Protein AF-T0THB2-F1 (afdb_monomer_lite)

Structure (mmCIF, N/CA/C/O backbone):
data_AF-T0THB2-F1
#
_entry.id   AF-T0THB2-F1
#
loop_
_atom_site.group_PDB
_atom_site.id
_atom_site.type_symbol
_atom_site.label_atom_id
_atom_site.label_alt_id
_atom_site.label_comp_id
_atom_site.label_asym_id
_atom_site.label_entity_id
_atom_site.label_seq_id
_atom_site.pdbx_PDB_ins_code
_atom_site.Cartn_x
_atom_site.Cartn_y
_atom_site.Cartn_z
_atom_site.occupancy
_atom_site.B_iso_or_equiv
_atom_site.auth_seq_id
_atom_site.auth_comp_id
_atom_site.auth_asym_id
_atom_site.auth_atom_id
_atom_site.pdbx_PDB_model_num
ATOM 1 N N . MET A 1 1 ? -6.414 -1.621 26.173 1.00 75.31 1 MET A N 1
ATOM 2 C CA . MET A 1 1 ? -6.694 -1.373 24.743 1.00 75.31 1 MET A CA 1
ATOM 3 C C . MET A 1 1 ? -8.089 -1.901 24.482 1.00 75.31 1 MET A C 1
ATOM 5 O O . MET A 1 1 ? -8.337 -3.054 24.818 1.00 75.31 1 MET A O 1
ATOM 9 N N . THR A 1 2 ? -9.027 -1.054 24.062 1.00 95.56 2 THR A N 1
ATOM 10 C CA . THR A 1 2 ? -10.409 -1.499 23.821 1.00 95.56 2 THR A CA 1
ATOM 11 C C . THR A 1 2 ? -10.550 -2.027 22.394 1.00 95.56 2 THR A C 1
ATOM 13 O O . THR A 1 2 ? -9.804 -1.620 21.506 1.00 95.56 2 THR A O 1
ATOM 16 N N . ILE A 1 3 ? -11.544 -2.883 22.141 1.00 96.12 3 ILE A N 1
ATOM 17 C CA . ILE A 1 3 ? -11.853 -3.374 20.783 1.00 96.12 3 ILE A CA 1
ATOM 18 C C . ILE A 1 3 ? -12.077 -2.201 19.811 1.00 96.12 3 ILE A C 1
ATOM 20 O O . ILE A 1 3 ? -11.660 -2.246 18.655 1.00 96.12 3 ILE A O 1
ATOM 24 N N . GLN A 1 4 ? -12.697 -1.120 20.291 1.00 95.88 4 GLN A N 1
ATOM 25 C CA . GLN A 1 4 ? -12.935 0.093 19.509 1.00 95.88 4 GLN A CA 1
ATOM 26 C C . GLN A 1 4 ? -11.627 0.781 19.096 1.00 95.88 4 GLN A C 1
ATOM 28 O O . GLN A 1 4 ? -11.520 1.263 17.966 1.00 95.88 4 GLN A O 1
ATOM 33 N N . ASP A 1 5 ? -10.615 0.792 19.968 1.00 96.69 5 ASP A N 1
ATOM 34 C CA . ASP A 1 5 ? -9.299 1.357 19.650 1.00 96.69 5 ASP A CA 1
ATOM 35 C C . ASP A 1 5 ? -8.586 0.540 18.563 1.00 96.69 5 ASP A C 1
ATOM 37 O O . ASP A 1 5 ? -7.980 1.116 17.659 1.00 96.69 5 ASP A O 1
ATOM 41 N N . ASP A 1 6 ? -8.705 -0.791 18.594 1.00 94.75 6 ASP A N 1
ATOM 42 C CA . ASP A 1 6 ? -8.119 -1.677 17.578 1.00 94.75 6 ASP A CA 1
ATOM 43 C C . ASP A 1 6 ? -8.771 -1.491 16.212 1.00 94.75 6 ASP A C 1
ATOM 45 O O . ASP A 1 6 ? -8.102 -1.498 15.176 1.00 94.75 6 ASP A O 1
ATOM 49 N N . ILE A 1 7 ? -10.096 -1.342 16.184 1.00 95.56 7 ILE A N 1
ATOM 50 C CA . ILE A 1 7 ? -10.847 -1.113 14.946 1.00 95.56 7 ILE A CA 1
ATOM 51 C C . ILE A 1 7 ? -10.432 0.225 14.328 1.00 95.56 7 ILE A C 1
ATOM 53 O O . ILE A 1 7 ? -10.137 0.280 13.133 1.00 95.56 7 ILE A O 1
ATOM 57 N N . LYS A 1 8 ? -10.307 1.283 15.139 1.00 96.56 8 LYS A N 1
ATOM 58 C CA . LYS A 1 8 ? -9.925 2.625 14.669 1.00 96.56 8 LYS A CA 1
ATOM 59 C C . LYS A 1 8 ? -8.535 2.688 14.030 1.00 96.56 8 LYS A C 1
ATOM 61 O O . LYS A 1 8 ? -8.326 3.546 13.169 1.00 96.56 8 LYS A O 1
ATOM 66 N N . LYS A 1 9 ? -7.611 1.795 14.404 1.00 94.62 9 LYS A N 1
ATOM 67 C CA . LYS A 1 9 ? -6.251 1.719 13.833 1.00 94.62 9 LYS A CA 1
ATOM 68 C C . LYS A 1 9 ? -6.202 1.098 12.431 1.00 94.62 9 LYS A C 1
ATOM 70 O O . LYS A 1 9 ? -5.265 1.377 11.688 1.00 94.62 9 LYS A O 1
ATOM 75 N N . ARG A 1 10 ? -7.183 0.275 12.041 1.00 95.31 10 ARG A N 1
ATOM 76 C CA . ARG A 1 10 ? -7.159 -0.453 10.758 1.00 95.31 10 ARG A CA 1
ATOM 77 C C . ARG A 1 10 ? -7.453 0.471 9.571 1.00 95.31 10 ARG A C 1
ATOM 79 O O . ARG A 1 10 ? -8.333 1.332 9.636 1.00 95.31 10 ARG A O 1
ATOM 86 N N . ARG A 1 11 ? -6.734 0.270 8.465 1.00 94.38 11 ARG A N 1
ATOM 87 C CA . ARG A 1 11 ? -6.961 0.937 7.173 1.00 94.38 11 ARG A CA 1
ATOM 88 C C . ARG A 1 11 ? -6.885 -0.106 6.058 1.00 94.38 11 ARG A C 1
ATOM 90 O O . ARG A 1 11 ? -5.816 -0.637 5.791 1.00 94.38 11 ARG A O 1
ATOM 97 N N . THR A 1 12 ? -8.021 -0.391 5.426 1.00 95.25 12 THR A N 1
ATOM 98 C CA . THR A 1 12 ? -8.133 -1.346 4.313 1.00 95.25 12 THR A CA 1
ATOM 99 C C . THR A 1 12 ? -8.369 -0.570 3.030 1.00 95.25 12 THR A C 1
ATOM 101 O O . THR A 1 12 ? -9.338 0.179 2.937 1.00 95.25 12 THR A O 1
ATOM 104 N N . PHE A 1 13 ? -7.487 -0.729 2.048 1.00 95.38 13 PHE A N 1
ATOM 105 C CA . PHE A 1 13 ? -7.578 -0.017 0.778 1.00 95.38 13 PHE A CA 1
ATOM 106 C C . PHE A 1 13 ? -6.966 -0.836 -0.359 1.00 95.38 13 PHE A C 1
ATOM 108 O O . PHE A 1 13 ? -6.268 -1.823 -0.127 1.00 95.38 13 PHE A O 1
ATOM 115 N N . ALA A 1 14 ? -7.237 -0.415 -1.591 1.00 94.00 14 ALA A N 1
ATOM 116 C CA . ALA A 1 14 ? -6.694 -1.013 -2.802 1.00 94.00 14 ALA A CA 1
ATOM 117 C C . ALA A 1 14 ? -6.121 0.076 -3.717 1.00 94.00 14 ALA A C 1
ATOM 119 O O . ALA A 1 14 ? -6.614 1.203 -3.736 1.00 94.00 14 ALA A O 1
ATOM 120 N N . ILE A 1 15 ? -5.097 -0.277 -4.495 1.00 90.62 15 ILE A N 1
ATOM 121 C CA . ILE A 1 15 ? -4.511 0.592 -5.521 1.00 90.62 15 ILE A CA 1
ATOM 122 C C . ILE A 1 15 ? -5.004 0.105 -6.888 1.00 90.62 15 ILE A C 1
ATOM 124 O O . ILE A 1 15 ? -4.600 -0.965 -7.348 1.00 90.62 15 ILE A O 1
ATOM 128 N N . ILE A 1 16 ? -5.863 0.892 -7.542 1.00 92.25 16 ILE A N 1
ATOM 129 C CA . ILE A 1 16 ? -6.363 0.636 -8.901 1.00 92.25 16 ILE A CA 1
ATOM 130 C C . ILE A 1 16 ? -5.781 1.664 -9.870 1.00 92.25 16 ILE A C 1
ATOM 132 O O . ILE A 1 16 ? -5.818 2.864 -9.617 1.00 92.25 16 ILE A O 1
ATOM 136 N N . SER A 1 17 ? -5.196 1.199 -10.972 1.00 91.25 17 SER A N 1
ATOM 137 C CA . SER A 1 17 ? -4.639 2.084 -11.996 1.00 91.25 17 SER A CA 1
ATOM 138 C C . SER A 1 17 ? -4.414 1.360 -13.320 1.00 91.25 17 SER A C 1
ATOM 140 O O . SER A 1 17 ? -4.299 0.125 -13.364 1.00 91.25 17 SER A O 1
ATOM 142 N N . HIS A 1 18 ? -4.300 2.151 -14.389 1.00 91.31 18 HIS A N 1
ATOM 143 C CA . HIS A 1 18 ? -3.959 1.695 -15.737 1.00 91.31 18 HIS A CA 1
ATOM 144 C C . HIS A 1 18 ? -2.686 0.816 -15.731 1.00 91.31 18 HIS A C 1
ATOM 146 O O . HIS A 1 18 ? -1.839 0.959 -14.831 1.00 91.31 18 HIS A O 1
ATOM 152 N N . PRO A 1 19 ? -2.533 -0.152 -16.660 1.00 85.38 19 PRO A N 1
ATOM 153 C CA . PRO A 1 19 ? -1.239 -0.781 -16.928 1.00 85.38 19 PRO A CA 1
ATOM 154 C C . PRO A 1 19 ? -0.116 0.269 -16.958 1.00 85.38 19 PRO A C 1
ATOM 156 O O . PRO A 1 19 ? -0.327 1.400 -17.370 1.00 85.38 19 PRO A O 1
ATOM 159 N N . ASP A 1 20 ? 1.031 -0.061 -16.370 1.00 83.81 20 ASP A N 1
ATOM 160 C CA . ASP A 1 20 ? 2.227 0.803 -16.334 1.00 83.81 20 ASP A CA 1
ATOM 161 C C . ASP A 1 20 ? 2.170 2.113 -15.520 1.00 83.81 20 ASP A C 1
ATOM 163 O O . ASP A 1 20 ? 3.206 2.733 -15.306 1.00 83.81 20 ASP A O 1
ATOM 167 N N . ALA A 1 21 ? 1.039 2.474 -14.903 1.00 88.81 21 ALA A N 1
ATOM 168 C CA . ALA A 1 21 ? 0.922 3.657 -14.028 1.00 88.81 21 ALA A CA 1
ATOM 169 C C . ALA A 1 21 ? 1.688 3.567 -12.680 1.00 88.81 21 ALA A C 1
ATOM 171 O O . ALA A 1 21 ? 1.396 4.301 -11.741 1.00 88.81 21 ALA A O 1
ATOM 172 N N . GLY A 1 22 ? 2.618 2.622 -12.519 1.00 87.31 22 GLY A N 1
ATOM 173 C CA . GLY A 1 22 ? 3.471 2.549 -11.325 1.00 87.31 22 GLY A CA 1
ATOM 174 C C . GLY A 1 22 ? 2.815 1.996 -10.049 1.00 87.31 22 GLY A C 1
ATOM 175 O O . GLY A 1 22 ? 3.403 2.094 -8.976 1.00 87.31 22 GLY A O 1
ATOM 176 N N . LYS A 1 23 ? 1.639 1.349 -10.126 1.00 91.44 23 LYS A N 1
ATOM 177 C CA . LYS A 1 23 ? 0.970 0.720 -8.955 1.00 91.44 23 LYS A CA 1
ATOM 178 C C . LYS A 1 23 ? 1.878 -0.213 -8.148 1.00 91.44 23 LYS A C 1
ATOM 180 O O . LYS A 1 23 ? 1.827 -0.225 -6.922 1.00 91.44 23 LYS A O 1
ATOM 185 N N . THR A 1 24 ? 2.722 -0.985 -8.832 1.00 87.94 24 THR A N 1
ATOM 186 C CA . THR A 1 24 ? 3.696 -1.874 -8.184 1.00 87.94 24 THR A CA 1
ATOM 187 C C . THR A 1 24 ? 4.754 -1.070 -7.420 1.00 87.94 24 THR A C 1
ATOM 189 O O . THR A 1 24 ? 5.049 -1.406 -6.281 1.00 87.94 24 THR A O 1
ATOM 192 N N . THR A 1 25 ? 5.252 0.027 -7.996 1.00 88.75 25 THR A N 1
ATOM 193 C CA . THR A 1 25 ? 6.269 0.898 -7.382 1.00 88.75 25 THR A CA 1
ATOM 194 C C . THR A 1 25 ? 5.761 1.557 -6.101 1.00 88.75 25 THR A C 1
ATOM 196 O O . THR A 1 25 ? 6.449 1.538 -5.086 1.00 88.75 25 THR A O 1
ATOM 199 N N . ILE A 1 26 ? 4.531 2.081 -6.107 1.00 90.50 26 ILE A N 1
ATOM 200 C CA . ILE A 1 26 ? 3.927 2.671 -4.899 1.00 90.50 26 ILE A CA 1
ATOM 201 C C . ILE A 1 26 ? 3.693 1.599 -3.825 1.00 90.50 26 ILE A C 1
ATOM 203 O O . ILE A 1 26 ? 3.915 1.852 -2.644 1.00 90.50 26 ILE A O 1
ATOM 207 N N . THR A 1 27 ? 3.298 0.386 -4.228 1.00 90.69 27 THR A N 1
ATOM 208 C CA . THR A 1 27 ? 3.127 -0.739 -3.291 1.00 90.69 27 THR A CA 1
ATOM 209 C C . THR A 1 27 ? 4.449 -1.097 -2.605 1.00 90.69 27 THR A C 1
ATOM 211 O O . THR A 1 27 ? 4.471 -1.340 -1.403 1.00 90.69 27 THR A O 1
ATOM 214 N N . GLU A 1 28 ? 5.561 -1.092 -3.343 1.00 89.88 28 GLU A N 1
ATOM 215 C CA . GLU A 1 28 ? 6.895 -1.356 -2.788 1.00 89.88 28 GLU A CA 1
ATOM 216 C C . GLU A 1 28 ? 7.327 -0.294 -1.783 1.00 89.88 28 GLU A C 1
ATOM 218 O O . GLU A 1 28 ? 7.797 -0.634 -0.701 1.00 89.88 28 GLU A O 1
ATOM 223 N N . GLN A 1 29 ? 7.128 0.983 -2.109 1.00 89.56 29 GLN A N 1
ATOM 224 C CA . GLN A 1 29 ? 7.450 2.072 -1.190 1.00 89.56 29 GLN A CA 1
ATOM 225 C C . GLN A 1 29 ? 6.616 1.987 0.090 1.00 89.56 29 GLN A C 1
ATOM 227 O O . GLN A 1 29 ? 7.163 2.103 1.183 1.00 89.56 29 GLN A O 1
ATOM 232 N N . LEU A 1 30 ? 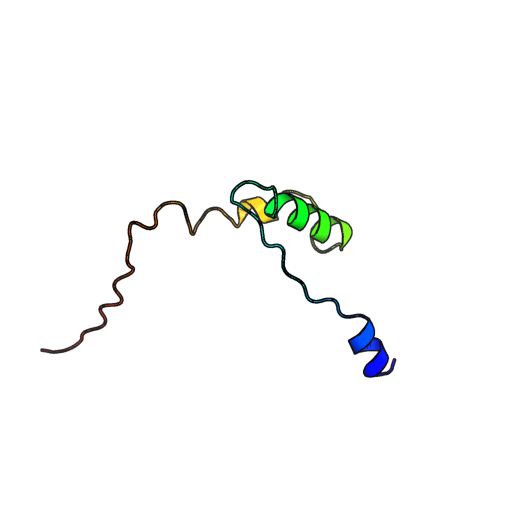5.312 1.724 -0.029 1.00 90.75 30 LEU A N 1
ATOM 233 C CA . LEU A 1 30 ? 4.425 1.577 1.124 1.00 90.75 30 LEU A CA 1
ATOM 234 C C . LEU A 1 30 ? 4.886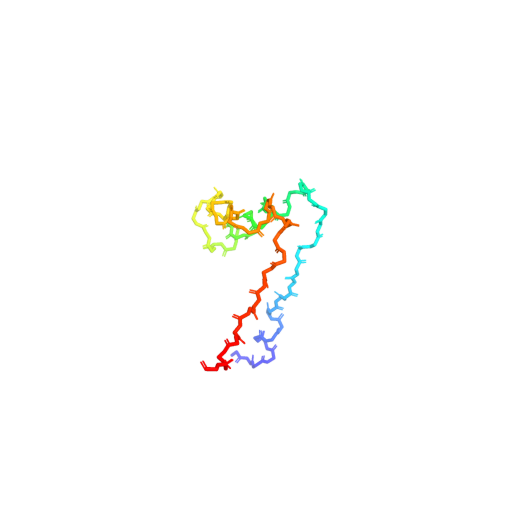 0.452 2.061 1.00 90.75 30 LEU A C 1
ATOM 236 O O . LEU A 1 30 ? 4.941 0.653 3.271 1.00 90.75 30 LEU A O 1
ATOM 240 N N . LEU A 1 31 ? 5.227 -0.717 1.515 1.00 88.56 31 LEU A N 1
ATOM 241 C CA . LEU A 1 31 ? 5.696 -1.853 2.312 1.00 88.56 31 LEU A CA 1
ATOM 242 C C . LEU A 1 31 ? 7.065 -1.589 2.946 1.00 88.56 31 LEU A C 1
ATOM 244 O O . LEU A 1 31 ? 7.306 -2.035 4.064 1.00 88.56 31 LEU A O 1
ATOM 248 N N . TYR A 1 32 ? 7.942 -0.853 2.260 1.00 87.94 32 TYR A N 1
ATOM 249 C CA . TYR A 1 32 ? 9.240 -0.458 2.804 1.00 87.94 32 TYR A CA 1
ATOM 250 C C . TYR A 1 32 ? 9.074 0.501 3.990 1.00 87.94 32 TYR A C 1
ATOM 252 O O . TYR A 1 32 ? 9.609 0.251 5.067 1.00 87.94 32 TYR A O 1
ATOM 260 N N . PHE A 1 33 ? 8.256 1.550 3.840 1.00 87.69 33 PHE A N 1
ATOM 261 C CA . PHE A 1 33 ? 7.947 2.470 4.942 1.00 87.69 33 PHE A CA 1
ATOM 262 C C . PHE A 1 33 ? 7.151 1.804 6.072 1.00 87.69 33 PHE A C 1
ATOM 264 O O . PHE A 1 33 ? 7.293 2.191 7.229 1.00 87.69 33 PHE A O 1
ATOM 271 N N . GLY A 1 34 ? 6.335 0.797 5.753 1.00 86.38 34 GLY A N 1
ATOM 272 C CA . GLY A 1 34 ? 5.607 -0.017 6.726 1.00 86.38 34 GLY A CA 1
ATOM 273 C C . GLY A 1 34 ? 6.471 -1.040 7.470 1.00 86.38 34 GLY A C 1
ATOM 274 O O . GLY A 1 34 ? 5.964 -1.688 8.378 1.00 86.38 34 GLY A O 1
ATOM 275 N N . GLY A 1 35 ? 7.749 -1.198 7.103 1.00 84.75 35 GLY A N 1
ATOM 276 C CA . GLY A 1 35 ? 8.658 -2.179 7.705 1.00 84.75 35 GLY A CA 1
ATOM 277 C C . GLY A 1 35 ? 8.392 -3.636 7.301 1.00 84.75 35 GLY A C 1
ATOM 278 O O . GLY A 1 35 ? 9.041 -4.537 7.825 1.00 84.75 35 GLY A O 1
ATOM 279 N N . GLU A 1 36 ? 7.474 -3.877 6.361 1.00 82.88 36 GLU A N 1
ATOM 280 C CA . GLU A 1 36 ? 7.099 -5.216 5.880 1.00 82.88 36 GLU A CA 1
ATOM 281 C C . GLU A 1 36 ? 8.137 -5.800 4.906 1.00 82.88 36 GLU A C 1
ATOM 283 O O . GLU A 1 36 ? 8.259 -7.018 4.769 1.00 82.88 36 GLU A O 1
ATOM 288 N N . ILE A 1 37 ? 8.916 -4.947 4.226 1.00 77.12 37 ILE A N 1
ATOM 289 C CA . ILE A 1 37 ? 10.065 -5.368 3.410 1.00 77.12 37 ILE A CA 1
ATOM 290 C C . ILE A 1 37 ? 11.323 -4.599 3.816 1.00 77.12 37 ILE A C 1
ATOM 292 O O . ILE A 1 37 ? 11.280 -3.399 4.069 1.00 77.12 37 ILE A O 1
ATOM 296 N N . ARG A 1 38 ? 12.465 -5.296 3.840 1.00 71.06 38 ARG A N 1
ATOM 297 C CA . ARG A 1 38 ? 13.771 -4.712 4.195 1.00 71.06 38 ARG A CA 1
ATOM 298 C C . ARG A 1 38 ? 14.381 -3.886 3.060 1.00 71.06 38 ARG A C 1
ATOM 300 O O . ARG A 1 38 ? 15.174 -2.996 3.330 1.00 71.06 38 ARG A O 1
ATOM 307 N N . GLU A 1 39 ? 14.006 -4.178 1.812 1.00 68.06 39 GLU A N 1
ATOM 308 C CA . GLU A 1 39 ? 14.522 -3.527 0.601 1.00 68.06 39 GLU A CA 1
ATOM 309 C C . GLU A 1 39 ? 13.423 -3.397 -0.470 1.00 68.06 39 GLU A C 1
ATOM 311 O O . GLU A 1 39 ? 12.646 -4.333 -0.711 1.00 68.06 39 GLU A O 1
ATOM 316 N N . ALA A 1 40 ? 13.368 -2.236 -1.132 1.00 63.16 40 ALA A N 1
ATOM 317 C CA . ALA A 1 40 ? 12.472 -1.976 -2.259 1.00 63.16 40 ALA A CA 1
ATOM 318 C C . ALA A 1 40 ? 12.876 -2.815 -3.493 1.00 63.16 40 ALA A C 1
ATOM 320 O O . ALA A 1 40 ? 14.058 -2.981 -3.771 1.00 63.16 40 ALA A O 1
ATOM 321 N N . GLY A 1 41 ? 11.901 -3.350 -4.242 1.00 63.09 41 GLY A N 1
ATOM 322 C CA . GLY A 1 41 ? 12.128 -4.211 -5.421 1.00 63.09 41 GLY A CA 1
ATOM 323 C C . GLY A 1 41 ? 11.796 -5.700 -5.222 1.00 63.09 41 GLY A C 1
ATOM 324 O O . GLY A 1 41 ? 11.644 -6.441 -6.195 1.00 63.09 41 GLY A O 1
ATOM 325 N N . THR A 1 42 ? 11.601 -6.143 -3.975 1.00 62.22 42 THR A N 1
ATOM 326 C CA . THR A 1 42 ? 11.246 -7.537 -3.628 1.00 62.22 42 THR A CA 1
ATOM 327 C C . THR A 1 42 ? 9.861 -7.955 -4.155 1.00 62.22 42 THR A C 1
ATOM 329 O O . THR A 1 42 ? 9.602 -9.132 -4.414 1.00 62.22 42 THR A O 1
ATOM 332 N N . VAL A 1 43 ? 8.943 -7.000 -4.338 1.00 65.00 43 VAL A N 1
ATOM 333 C CA . VAL A 1 43 ? 7.555 -7.280 -4.750 1.00 65.00 43 VAL A CA 1
ATOM 334 C C . VAL A 1 43 ? 7.441 -7.405 -6.271 1.00 65.00 43 VAL A C 1
ATOM 336 O O . VAL A 1 43 ? 6.676 -8.241 -6.760 1.00 65.00 43 VAL A O 1
ATOM 339 N N . LYS A 1 44 ? 8.244 -6.653 -7.034 1.00 60.03 44 LYS A N 1
ATOM 340 C CA . LYS A 1 44 ? 8.329 -6.736 -8.500 1.00 60.03 44 LYS A CA 1
ATOM 341 C C . LYS A 1 44 ? 8.690 -8.144 -8.990 1.00 60.03 44 LYS A C 1
ATOM 343 O O . LYS A 1 44 ? 8.117 -8.587 -9.983 1.00 60.03 44 LYS A O 1
ATOM 348 N N . GLY A 1 45 ? 9.530 -8.880 -8.254 1.00 57.31 45 GLY A N 1
ATOM 349 C CA . GLY A 1 45 ? 9.919 -10.263 -8.577 1.00 57.31 45 GLY A CA 1
ATOM 350 C C . GLY A 1 45 ? 8.781 -11.295 -8.515 1.00 57.31 45 GLY A C 1
ATOM 351 O O . GLY A 1 45 ? 8.866 -12.335 -9.161 1.00 57.31 45 GLY A O 1
ATOM 352 N N . LYS A 1 46 ? 7.679 -11.015 -7.800 1.00 59.22 46 LYS A N 1
ATOM 353 C CA . LYS A 1 46 ? 6.521 -11.931 -7.707 1.00 59.22 46 LYS A CA 1
ATOM 354 C C . LYS A 1 46 ? 5.497 -11.743 -8.836 1.00 59.22 46 LYS A C 1
ATOM 356 O O . LYS A 1 46 ? 4.650 -12.607 -9.046 1.00 59.22 46 LYS A O 1
ATOM 361 N N . LYS A 1 47 ? 5.548 -10.626 -9.573 1.00 55.62 47 LYS A N 1
ATOM 362 C CA . LYS A 1 47 ? 4.504 -10.205 -10.529 1.00 55.62 47 LYS A CA 1
ATOM 363 C C . LYS A 1 47 ? 4.780 -10.617 -11.983 1.00 55.62 47 LYS A C 1
ATOM 365 O O . LYS A 1 47 ? 4.352 -9.925 -12.900 1.00 55.62 47 LYS A O 1
ATOM 370 N N . GLN A 1 48 ? 5.491 -11.720 -12.215 1.00 51.19 48 GLN A N 1
ATOM 371 C CA . GLN A 1 48 ? 5.848 -12.131 -13.580 1.00 51.19 48 GLN A CA 1
ATOM 372 C C . GLN A 1 48 ? 5.031 -13.293 -14.168 1.00 51.19 48 GLN A C 1
ATOM 374 O O . GLN A 1 48 ? 5.222 -13.595 -15.338 1.00 51.19 48 GLN A O 1
ATOM 379 N N . VAL A 1 49 ? 4.093 -13.920 -13.440 1.00 51.53 49 VAL A N 1
ATOM 380 C CA . VAL A 1 49 ? 3.535 -15.217 -13.898 1.00 51.53 49 VAL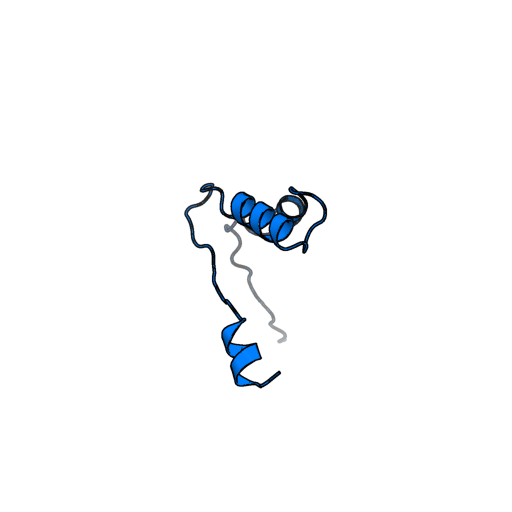 A CA 1
ATOM 381 C C . VAL A 1 49 ? 2.098 -15.196 -14.451 1.00 51.53 49 VAL A C 1
ATOM 383 O O . VAL A 1 49 ? 1.724 -16.140 -15.134 1.00 51.53 49 VAL A O 1
ATOM 386 N N . THR A 1 50 ? 1.275 -14.156 -14.285 1.00 53.88 50 THR A N 1
ATOM 387 C CA . THR A 1 50 ? -0.160 -14.293 -14.657 1.00 53.88 50 THR A CA 1
ATOM 388 C C . THR A 1 50 ? -0.822 -13.063 -15.275 1.00 53.88 50 THR A C 1
ATOM 390 O O . THR A 1 50 ? -1.872 -12.627 -14.816 1.00 53.88 50 THR A O 1
ATOM 393 N N . SER A 1 51 ? -0.249 -12.516 -16.354 1.00 55.09 51 SER A N 1
ATOM 394 C CA . SER A 1 51 ? -1.020 -11.908 -17.467 1.00 55.09 51 SER A CA 1
ATOM 395 C C . SER A 1 51 ? -0.091 -11.314 -18.523 1.00 55.09 51 SER A C 1
ATOM 397 O O . SER A 1 51 ? 0.078 -10.101 -18.594 1.00 55.09 51 SER A O 1
ATOM 399 N N . GLN A 1 52 ? 0.513 -12.156 -19.362 1.00 53.78 52 GLN A N 1
ATOM 400 C CA . GLN A 1 52 ? 1.028 -11.683 -20.655 1.00 53.78 52 GLN A CA 1
ATOM 401 C C . GLN A 1 52 ? 0.483 -12.446 -21.866 1.00 53.78 52 GLN A C 1
ATOM 403 O O . GLN A 1 52 ? 0.779 -12.050 -22.979 1.00 53.78 52 GLN A O 1
ATOM 408 N N . ASN A 1 53 ? -0.386 -13.449 -21.689 1.00 50.66 53 ASN A N 1
ATOM 409 C CA . ASN A 1 53 ? -1.095 -14.087 -22.804 1.00 50.66 53 ASN A CA 1
ATOM 410 C C . ASN A 1 53 ? -2.465 -14.617 -22.352 1.00 50.66 53 ASN A C 1
ATOM 412 O O . ASN A 1 53 ? -2.595 -15.778 -21.976 1.00 50.66 53 ASN A O 1
ATOM 416 N N . LEU A 1 54 ? -3.506 -1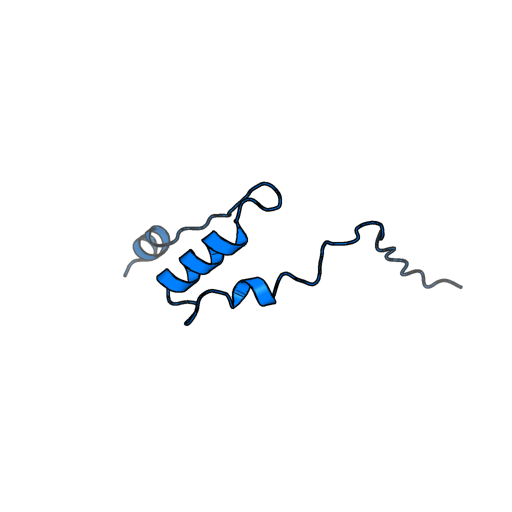3.779 -22.389 1.00 54.50 54 LEU A N 1
ATOM 417 C CA . LEU A 1 54 ? -4.896 -14.251 -22.323 1.00 54.50 54 LEU A CA 1
ATOM 418 C C . LEU A 1 54 ? -5.431 -14.504 -23.743 1.00 54.50 54 LEU A 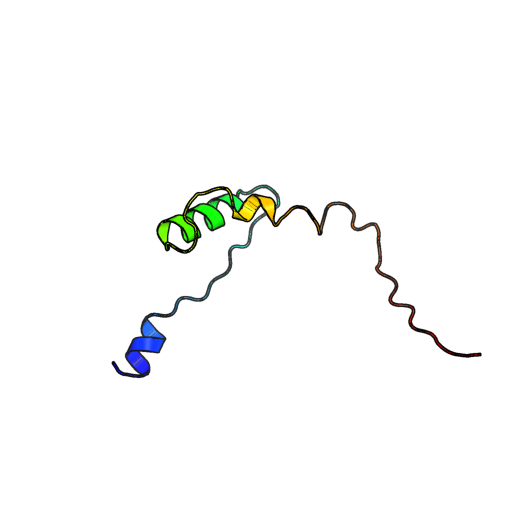C 1
ATOM 420 O O . LEU A 1 54 ? -6.432 -13.933 -24.154 1.00 54.50 54 LEU A O 1
ATOM 424 N N . THR A 1 55 ? -4.764 -15.381 -24.496 1.00 50.31 55 THR A N 1
ATOM 425 C CA . THR A 1 55 ? -5.419 -16.182 -25.551 1.00 50.31 55 THR A CA 1
ATOM 426 C C . THR A 1 55 ? -5.813 -17.572 -25.039 1.00 50.31 55 THR A C 1
ATOM 428 O O . THR A 1 55 ? -6.248 -18.420 -25.807 1.00 50.31 55 THR A O 1
ATOM 431 N N . GLY A 1 56 ? -5.705 -17.819 -23.731 1.00 48.22 56 GLY A N 1
ATOM 432 C CA . GLY A 1 56 ? -6.119 -19.066 -23.101 1.00 48.22 56 GLY A CA 1
ATOM 433 C C . GLY A 1 56 ? -7.387 -18.882 -22.284 1.00 48.22 56 GLY A C 1
ATOM 434 O O . GLY A 1 56 ? -7.311 -18.591 -21.091 1.00 48.22 56 GLY A O 1
ATOM 435 N N . TRP A 1 57 ? -8.551 -19.117 -22.893 1.00 38.41 57 TRP A N 1
ATOM 436 C CA . TRP A 1 57 ? -9.664 -19.688 -22.136 1.00 38.41 57 TRP A CA 1
ATOM 437 C C . TRP A 1 57 ? -9.122 -20.943 -21.442 1.00 38.41 57 TRP A C 1
ATOM 439 O O . TRP A 1 57 ? -8.775 -21.914 -22.110 1.00 38.41 57 TRP A O 1
ATOM 449 N N . ILE A 1 58 ? -8.986 -20.923 -20.114 1.00 59.75 58 ILE A N 1
ATOM 450 C CA . ILE A 1 58 ? -8.639 -22.131 -19.362 1.00 59.75 58 ILE A CA 1
ATOM 451 C C . ILE A 1 58 ? -9.885 -23.018 -19.386 1.00 59.75 58 ILE A C 1
ATOM 453 O O . ILE A 1 58 ? -10.796 -22.852 -18.572 1.00 59.75 58 ILE A O 1
ATOM 457 N N . LEU A 1 59 ? -9.949 -23.927 -20.360 1.00 48.69 59 LEU A N 1
ATOM 458 C CA . LEU A 1 59 ? -10.975 -24.959 -20.428 1.00 48.69 59 LEU A CA 1
ATOM 459 C C . LEU A 1 59 ? -10.832 -25.864 -19.201 1.00 48.69 59 LEU A C 1
ATOM 461 O O . LEU A 1 59 ? -9.934 -26.700 -19.123 1.00 48.69 59 LEU A O 1
ATOM 465 N N . LYS A 1 60 ? -11.735 -25.706 -18.231 1.00 50.31 60 LYS A N 1
ATOM 466 C CA . LYS A 1 60 ? -11.946 -26.693 -17.169 1.00 50.31 60 LYS A CA 1
ATOM 467 C C . LYS A 1 60 ? -12.781 -27.847 -17.722 1.00 50.31 60 LYS A C 1
ATOM 469 O O . LYS A 1 60 ? -13.942 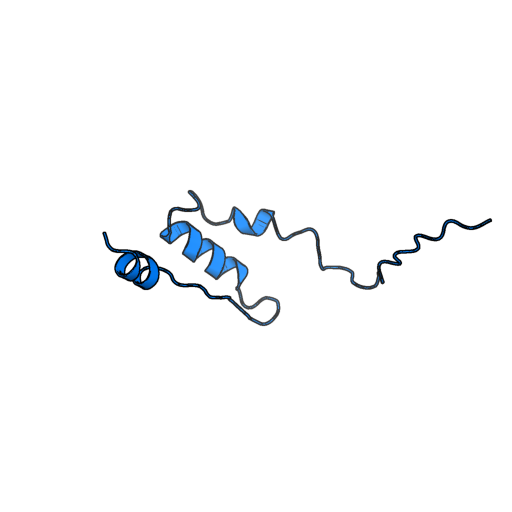-27.994 -17.357 1.00 50.31 60 LYS A O 1
ATOM 474 N N . ASN A 1 61 ? -12.199 -28.674 -18.585 1.00 42.41 61 ASN A N 1
ATOM 475 C CA . ASN A 1 61 ? -12.845 -29.924 -18.976 1.00 42.41 61 ASN A CA 1
ATOM 476 C C . ASN A 1 61 ? -12.475 -31.018 -17.975 1.00 42.41 61 ASN A C 1
ATOM 478 O O . ASN A 1 61 ? -11.594 -31.837 -18.211 1.00 42.41 61 ASN A O 1
ATOM 482 N N . ASN A 1 62 ? -13.180 -31.005 -16.846 1.00 49.09 62 ASN A N 1
ATOM 483 C CA . ASN A 1 62 ? -13.454 -32.219 -16.093 1.00 49.09 62 ASN A CA 1
ATOM 484 C C . ASN A 1 62 ? -14.695 -32.850 -16.735 1.00 49.09 62 ASN A C 1
ATOM 486 O O . ASN A 1 62 ? -15.812 -32.429 -16.443 1.00 49.09 62 ASN A O 1
ATOM 490 N N . VAL A 1 63 ? -14.509 -33.833 -17.615 1.00 40.06 63 VAL A N 1
ATOM 491 C CA . VAL A 1 63 ? -15.583 -34.768 -17.966 1.00 40.06 63 VAL A CA 1
ATOM 492 C C . VAL A 1 63 ? -15.014 -36.177 -17.889 1.00 40.06 63 VAL A C 1
ATOM 494 O O . VAL A 1 63 ? -14.359 -36.661 -18.806 1.00 40.06 63 VAL A O 1
ATOM 497 N N . VAL A 1 64 ? -15.269 -36.817 -16.751 1.00 42.59 64 VAL A N 1
ATOM 498 C CA . VAL A 1 64 ? -15.451 -38.265 -16.690 1.00 42.59 64 VAL A CA 1
ATOM 499 C C . VAL A 1 64 ? -16.844 -38.542 -17.251 1.00 42.59 64 VAL A C 1
ATOM 501 O O . VAL A 1 64 ? -17.816 -38.050 -16.683 1.00 42.59 64 VAL A O 1
ATOM 504 N N . SER A 1 65 ? -16.930 -39.292 -18.351 1.00 34.25 65 SER A N 1
ATOM 505 C CA . SER A 1 65 ? -17.992 -40.265 -18.661 1.00 34.25 65 SER A CA 1
ATOM 506 C C . SER A 1 65 ? -17.743 -40.839 -20.061 1.00 34.25 65 SER A C 1
ATOM 508 O O . SER A 1 65 ? -17.970 -40.154 -21.056 1.00 34.25 65 SER A O 1
ATOM 510 N N . LEU A 1 66 ? -17.183 -42.049 -20.115 1.00 41.44 66 LEU A N 1
ATOM 511 C CA . LEU A 1 66 ? -17.735 -43.281 -20.702 1.00 41.44 66 LEU A CA 1
ATOM 512 C C . LEU A 1 66 ? -16.771 -44.432 -20.380 1.00 41.44 66 LEU A C 1
ATOM 514 O O . LEU A 1 66 ? -15.546 -44.219 -20.512 1.00 41.44 66 LEU A O 1
#

Radius of gyration: 19.52 Å; chains: 1; bounding box: 32×47×50 Å

Secondary structure (DSSP, 8-state):
--HHHHHHH---------TTSSHHHHHHHHHHHTTS-SSTTTTGGGTTSSSS--------------

Foldseek 3Di:
DDPVVVVVPDDDDDDDDDPPPCSLVVVQVVCCVVVVDVDRPPSVVVPDDPDDDPPDPPPPPPDDDD

pLDDT: mean 73.97, std 19.74, range [34.25, 96.69]

Sequence (66 aa):
MTIQDDIKKRRTFAIISHPDAGKTTITEQLLYFGGEIREAGTVKGKKQVTSQNLTGWILKNNVVSL